Protein AF-A0A937KKG3-F1 (afdb_monomer_lite)

Foldseek 3Di:
DLVVLLVQLVCLQPPVVQLVLLVVLVPVVSNVVSNVSSVLSNVLSCCCVVVPVNVVSVVSVVVSLVVCCVRRLPLVPDPDPVSSVVSPVVSVVSVD

Sequence (96 aa):
MMAIFVRSGINHLTKEAVVGYAQFKKIPNAQFAVRISGVLYLAGSIGIIFGVWGDLAALLTALLLLIVTITMHNFWTLEDAAAKATDQLMFMKILR

Structure (mmCIF, N/CA/C/O backbone):
data_AF-A0A937KKG3-F1
#
_entry.id   AF-A0A937KKG3-F1
#
loop_
_atom_site.group_PDB
_atom_site.id
_atom_site.type_symbol
_atom_site.label_atom_id
_atom_site.label_alt_id
_atom_site.label_comp_id
_atom_site.label_asym_id
_atom_site.label_entity_id
_atom_site.label_seq_id
_atom_site.pdbx_PDB_ins_code
_atom_site.Cartn_x
_atom_site.Cartn_y
_atom_site.Cartn_z
_atom_site.occupancy
_atom_site.B_iso_or_equiv
_atom_site.auth_seq_id
_atom_site.auth_comp_id
_atom_site.auth_asym_id
_atom_site.auth_atom_id
_atom_site.pdbx_PDB_model_num
ATOM 1 N N . MET A 1 1 ? 10.297 7.402 -4.841 1.00 70.56 1 MET A N 1
ATOM 2 C CA . MET A 1 1 ? 8.905 6.989 -5.108 1.00 70.56 1 MET A CA 1
ATOM 3 C C . MET A 1 1 ? 8.771 5.478 -5.354 1.00 70.56 1 MET A C 1
ATOM 5 O O . MET A 1 1 ? 8.252 4.791 -4.488 1.00 70.56 1 MET A O 1
ATOM 9 N N . MET A 1 2 ? 9.308 4.906 -6.444 1.00 83.50 2 MET A N 1
ATOM 10 C CA . MET A 1 2 ? 9.018 3.501 -6.826 1.00 83.50 2 MET A CA 1
ATOM 11 C C . MET A 1 2 ? 9.502 2.411 -5.849 1.00 83.50 2 MET A C 1
ATOM 13 O O . MET A 1 2 ? 8.850 1.381 -5.703 1.00 83.50 2 MET A O 1
ATOM 17 N N . ALA A 1 3 ? 10.594 2.640 -5.113 1.00 86.06 3 ALA A N 1
ATOM 18 C CA . ALA A 1 3 ? 11.099 1.677 -4.126 1.00 86.06 3 ALA A CA 1
ATOM 19 C C . ALA A 1 3 ? 10.076 1.340 -3.018 1.00 86.06 3 ALA A C 1
ATOM 21 O O . ALA A 1 3 ? 10.055 0.218 -2.507 1.00 86.06 3 ALA A O 1
ATOM 22 N N . ILE A 1 4 ? 9.199 2.290 -2.669 1.00 87.44 4 ILE A N 1
ATOM 23 C CA . ILE A 1 4 ? 8.148 2.095 -1.661 1.00 87.44 4 ILE A CA 1
ATOM 24 C C . ILE A 1 4 ? 7.085 1.125 -2.182 1.00 87.44 4 ILE A C 1
ATOM 26 O O . ILE A 1 4 ? 6.630 0.267 -1.425 1.00 87.44 4 ILE A O 1
ATOM 30 N N . PHE A 1 5 ? 6.731 1.201 -3.466 1.00 89.62 5 PHE A N 1
ATOM 31 C CA . PHE A 1 5 ? 5.754 0.303 -4.084 1.00 89.62 5 PHE A CA 1
ATOM 32 C C . PHE A 1 5 ? 6.310 -1.105 -4.271 1.00 89.62 5 PHE A C 1
ATOM 34 O O . PHE A 1 5 ? 5.618 -2.065 -3.946 1.00 89.62 5 PHE A O 1
ATOM 41 N N . VAL A 1 6 ? 7.590 -1.247 -4.634 1.00 94.25 6 VAL A N 1
ATOM 42 C CA . VAL A 1 6 ? 8.260 -2.559 -4.652 1.00 94.25 6 VAL A CA 1
ATOM 43 C C . VAL A 1 6 ? 8.242 -3.195 -3.259 1.00 94.25 6 VAL A C 1
ATOM 45 O O . VAL A 1 6 ? 7.807 -4.335 -3.084 1.00 94.25 6 VAL A O 1
ATOM 48 N N . ARG A 1 7 ? 8.655 -2.444 -2.229 1.00 93.62 7 ARG A N 1
ATOM 49 C CA . ARG A 1 7 ? 8.650 -2.934 -0.843 1.00 93.62 7 ARG A CA 1
ATOM 50 C C . ARG A 1 7 ? 7.239 -3.256 -0.354 1.00 93.62 7 ARG A C 1
ATOM 52 O O . ARG A 1 7 ? 7.054 -4.243 0.358 1.00 93.62 7 ARG A O 1
ATOM 59 N N . SER A 1 8 ? 6.258 -2.439 -0.724 1.00 91.75 8 SER A N 1
ATOM 60 C CA . SER A 1 8 ? 4.852 -2.666 -0.392 1.00 91.75 8 SER A CA 1
ATOM 61 C C . SER A 1 8 ? 4.332 -3.928 -1.064 1.00 91.75 8 SER A C 1
ATOM 63 O O . SER A 1 8 ? 3.737 -4.745 -0.370 1.00 91.75 8 SER A O 1
ATOM 65 N N . GLY A 1 9 ? 4.635 -4.145 -2.345 1.00 95.06 9 GLY A N 1
ATOM 66 C CA . GLY A 1 9 ? 4.290 -5.362 -3.074 1.00 95.06 9 GLY A CA 1
ATOM 67 C C . GLY A 1 9 ? 4.826 -6.619 -2.391 1.00 95.06 9 GLY A C 1
ATOM 68 O O . GLY A 1 9 ? 4.062 -7.530 -2.084 1.00 95.06 9 GLY A O 1
ATOM 69 N N . ILE A 1 10 ? 6.109 -6.622 -2.013 1.00 97.19 10 ILE A N 1
ATOM 70 C CA . ILE A 1 10 ? 6.711 -7.731 -1.251 1.00 97.19 10 ILE A CA 1
ATOM 71 C C . ILE A 1 10 ? 5.979 -7.949 0.078 1.00 97.19 10 ILE A C 1
ATOM 73 O O . ILE A 1 10 ? 5.623 -9.078 0.410 1.00 97.19 10 ILE A O 1
ATOM 77 N N . ASN A 1 11 ? 5.728 -6.885 0.847 1.00 95.94 11 ASN A N 1
ATOM 78 C CA . ASN A 1 11 ? 5.037 -7.001 2.132 1.00 95.94 11 ASN A CA 1
ATOM 79 C C . ASN A 1 11 ? 3.616 -7.570 1.973 1.00 95.94 11 ASN A C 1
ATOM 81 O O . ASN A 1 11 ? 3.224 -8.419 2.765 1.00 95.94 11 ASN A O 1
ATOM 85 N N . HIS A 1 12 ? 2.868 -7.158 0.948 1.00 95.88 12 HIS A N 1
ATOM 86 C CA . HIS A 1 12 ? 1.525 -7.678 0.665 1.00 95.88 12 HIS A CA 1
ATOM 87 C C . HIS A 1 12 ? 1.543 -9.183 0.346 1.00 95.88 12 HIS A C 1
ATOM 89 O O . HIS A 1 12 ? 0.613 -9.910 0.693 1.00 95.88 12 HIS A O 1
ATOM 95 N N . LEU A 1 13 ? 2.626 -9.687 -0.248 1.00 97.69 13 LEU A N 1
ATOM 96 C CA . LEU A 1 13 ? 2.782 -11.108 -0.573 1.00 97.69 13 LEU A CA 1
ATOM 97 C C . LEU A 1 13 ? 3.350 -11.962 0.566 1.00 97.69 13 LEU A C 1
ATOM 99 O O . LEU A 1 13 ? 3.204 -13.179 0.530 1.00 97.69 13 LEU A O 1
ATOM 103 N N . THR A 1 14 ? 3.973 -11.354 1.578 1.00 97.50 14 THR A N 1
ATOM 104 C CA . THR A 1 14 ? 4.762 -12.100 2.580 1.00 97.50 14 THR A CA 1
ATOM 105 C C . THR A 1 14 ? 4.350 -11.859 4.026 1.00 97.50 14 THR A C 1
ATOM 107 O O . THR A 1 14 ? 4.660 -12.678 4.886 1.00 97.50 14 THR A O 1
ATOM 110 N N . LYS A 1 15 ? 3.661 -10.755 4.333 1.00 97.44 15 LYS A N 1
ATOM 111 C CA . LYS A 1 15 ? 3.343 -10.372 5.712 1.00 97.44 15 LYS A CA 1
ATOM 112 C C . LYS A 1 15 ? 1.865 -10.553 6.019 1.00 97.44 15 LYS A C 1
ATOM 114 O O . LYS A 1 15 ? 1.034 -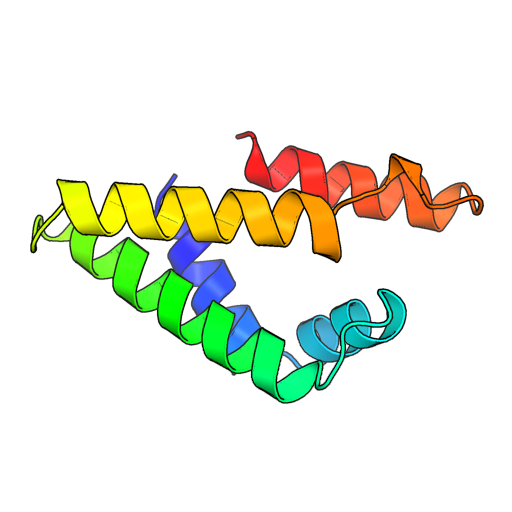9.768 5.571 1.00 97.44 15 LYS A O 1
ATOM 119 N N . GLU A 1 16 ? 1.563 -11.505 6.896 1.00 96.19 16 GLU A N 1
ATOM 120 C CA . GLU A 1 16 ? 0.201 -11.725 7.407 1.00 96.19 16 GLU A CA 1
ATOM 121 C C . GLU A 1 16 ? -0.361 -10.502 8.142 1.00 96.19 16 GLU A C 1
ATOM 123 O O . GLU A 1 16 ? -1.560 -10.252 8.096 1.00 96.19 16 GLU A O 1
ATOM 128 N N . ALA A 1 17 ? 0.497 -9.660 8.727 1.00 95.56 17 ALA A N 1
ATOM 129 C CA . ALA A 1 17 ? 0.071 -8.402 9.342 1.00 95.56 17 ALA A CA 1
ATOM 130 C C . ALA A 1 17 ? -0.663 -7.463 8.359 1.00 95.56 17 ALA A C 1
ATOM 132 O O . ALA A 1 17 ? -1.547 -6.716 8.772 1.00 95.56 17 ALA A O 1
ATOM 133 N N . VAL A 1 18 ? -0.336 -7.509 7.059 1.00 95.25 18 VAL A N 1
ATOM 134 C CA . VAL A 1 18 ? -1.029 -6.704 6.035 1.00 95.25 18 VAL A CA 1
ATOM 135 C C . VAL A 1 18 ? -2.438 -7.250 5.788 1.00 95.25 18 VAL A C 1
ATOM 137 O O . VAL A 1 18 ? -3.385 -6.477 5.662 1.00 95.25 18 VAL A O 1
ATOM 140 N N . VAL A 1 19 ? -2.593 -8.577 5.796 1.00 97.38 19 VAL A N 1
ATOM 141 C CA . VAL A 1 19 ? -3.902 -9.243 5.713 1.00 97.38 19 VAL A CA 1
ATOM 142 C C . VAL A 1 19 ? -4.738 -8.940 6.957 1.00 97.38 19 VAL A C 1
ATOM 144 O O . VAL A 1 19 ? -5.898 -8.561 6.824 1.00 97.38 19 VAL A O 1
ATOM 147 N N . GLY A 1 20 ? -4.143 -9.025 8.150 1.00 96.25 20 GLY A N 1
ATOM 148 C CA . GLY A 1 20 ? -4.816 -8.711 9.413 1.00 96.25 20 GLY A CA 1
ATOM 149 C C . GLY A 1 20 ? -5.338 -7.274 9.466 1.00 96.25 20 GLY A C 1
ATOM 150 O O . GLY A 1 20 ? -6.462 -7.031 9.901 1.00 96.25 20 GLY A O 1
ATOM 151 N N . TYR A 1 21 ? -4.574 -6.315 8.939 1.00 94.31 21 TYR A N 1
ATOM 152 C CA . TYR A 1 21 ? -5.046 -4.936 8.833 1.00 94.31 21 TYR A CA 1
ATOM 153 C C . TYR A 1 21 ? -6.202 -4.789 7.831 1.00 94.31 21 TYR A C 1
ATOM 155 O O . TYR A 1 21 ? -7.202 -4.151 8.143 1.00 94.31 21 TYR A O 1
ATOM 163 N N . ALA A 1 22 ? -6.139 -5.443 6.667 1.00 95.44 22 ALA A N 1
ATOM 164 C CA . ALA A 1 22 ? -7.255 -5.455 5.717 1.00 95.44 22 ALA A CA 1
ATOM 165 C C . ALA A 1 22 ? -8.536 -6.085 6.308 1.00 95.44 22 ALA A C 1
ATOM 167 O O . ALA A 1 22 ? -9.642 -5.610 6.044 1.00 95.44 22 ALA A O 1
ATOM 168 N N . GLN A 1 23 ? -8.399 -7.115 7.149 1.00 96.62 23 GLN A N 1
ATOM 169 C CA . GLN A 1 23 ? -9.516 -7.706 7.896 1.00 96.62 23 GLN A CA 1
ATOM 170 C C . GLN A 1 23 ? -10.096 -6.728 8.922 1.00 96.62 23 GLN A C 1
ATOM 172 O O . GLN A 1 23 ? -11.314 -6.582 8.999 1.00 96.62 23 GLN A O 1
ATOM 177 N N . PHE A 1 24 ? -9.244 -6.008 9.660 1.00 93.75 24 PHE A N 1
ATOM 178 C CA . PHE A 1 24 ? -9.675 -4.935 10.564 1.00 93.75 24 PHE A CA 1
ATOM 179 C C . PHE A 1 24 ? -10.473 -3.851 9.820 1.00 93.75 24 PHE A C 1
ATOM 181 O O . PHE A 1 24 ? -11.508 -3.397 10.305 1.00 93.75 24 PHE A O 1
ATOM 188 N N . LYS A 1 25 ? -10.056 -3.508 8.595 1.00 93.44 25 LYS A N 1
ATOM 189 C CA . LYS A 1 25 ? -10.770 -2.589 7.691 1.00 93.44 25 LYS A CA 1
ATOM 190 C C . LYS A 1 25 ? -12.006 -3.213 7.021 1.00 93.44 25 LYS A C 1
ATOM 192 O O . LYS A 1 25 ? -12.639 -2.564 6.195 1.00 93.44 25 LYS A O 1
ATOM 197 N N . LYS A 1 26 ? -12.382 -4.443 7.398 1.00 94.31 26 LYS A N 1
ATOM 198 C CA . LYS A 1 26 ? -13.571 -5.181 6.932 1.00 94.31 26 LYS A CA 1
ATOM 199 C C . LYS A 1 26 ? -13.608 -5.404 5.420 1.00 94.31 26 LYS A C 1
ATOM 201 O O . LYS A 1 26 ? -14.675 -5.419 4.809 1.00 94.31 26 LYS A O 1
ATOM 206 N N . ILE A 1 27 ? -12.443 -5.595 4.810 1.00 94.94 27 ILE A N 1
ATOM 207 C CA . ILE A 1 27 ? -12.335 -5.792 3.367 1.00 94.94 27 ILE A CA 1
ATOM 208 C C . ILE A 1 27 ? -12.784 -7.214 3.014 1.00 94.94 27 ILE A C 1
ATOM 210 O O . ILE A 1 27 ? -12.231 -8.177 3.559 1.00 94.94 27 ILE A O 1
ATOM 214 N N . PRO A 1 28 ? -13.765 -7.379 2.105 1.00 94.69 28 PRO A N 1
ATOM 215 C CA . PRO A 1 28 ? -14.200 -8.698 1.665 1.00 94.69 28 PRO A CA 1
ATOM 216 C C . PRO A 1 28 ? -13.029 -9.491 1.083 1.00 94.69 28 PRO A C 1
ATOM 218 O O . PRO A 1 28 ? -12.239 -8.957 0.305 1.00 94.69 28 PRO A O 1
ATOM 221 N N . ASN A 1 29 ? -12.916 -10.770 1.451 1.00 96.12 29 ASN A N 1
ATOM 222 C CA . ASN A 1 29 ? -11.834 -11.651 0.999 1.00 96.12 29 ASN A CA 1
ATOM 223 C C . ASN A 1 29 ? -10.434 -11.024 1.169 1.00 96.12 29 ASN A C 1
ATOM 225 O O . ASN A 1 29 ? -9.601 -11.089 0.264 1.00 96.12 29 ASN A O 1
ATOM 229 N N . ALA A 1 30 ? -10.176 -10.420 2.337 1.00 96.69 30 ALA A N 1
ATOM 230 C CA . ALA A 1 30 ? -8.969 -9.646 2.643 1.00 96.69 30 ALA A CA 1
ATOM 231 C C . ALA A 1 30 ? -7.653 -10.305 2.197 1.00 96.69 30 ALA A C 1
ATOM 233 O O . ALA A 1 30 ? -6.798 -9.628 1.634 1.00 96.69 30 ALA A O 1
ATOM 234 N N . GLN A 1 31 ? -7.487 -11.618 2.395 1.00 96.38 31 GLN A N 1
ATOM 235 C CA . GLN A 1 31 ? -6.268 -12.310 1.975 1.00 96.38 31 GLN A CA 1
ATOM 236 C C . GLN A 1 31 ? -6.077 -12.243 0.456 1.00 96.38 31 GLN A C 1
ATOM 238 O O . GLN A 1 31 ? -5.012 -11.846 -0.007 1.00 96.38 31 GLN A O 1
ATOM 243 N N . PHE A 1 32 ? -7.116 -12.555 -0.320 1.00 97.38 32 PHE A N 1
ATOM 244 C CA . PHE A 1 32 ? -7.064 -12.461 -1.777 1.00 97.38 32 PHE A CA 1
ATOM 245 C C . PHE A 1 32 ? -6.830 -11.017 -2.239 1.00 97.38 32 PHE A C 1
ATOM 247 O O . PHE A 1 32 ? -5.924 -10.772 -3.034 1.00 97.38 32 PHE A O 1
ATOM 254 N N . ALA A 1 33 ? -7.580 -10.060 -1.679 1.00 96.38 33 ALA A N 1
ATOM 255 C CA . ALA A 1 33 ? -7.461 -8.637 -2.000 1.00 96.38 33 ALA A CA 1
ATOM 256 C C . ALA A 1 33 ? -6.047 -8.083 -1.732 1.00 96.38 33 ALA A C 1
ATOM 258 O O . ALA A 1 33 ? -5.516 -7.306 -2.524 1.00 96.38 33 ALA A O 1
ATOM 259 N N . VAL A 1 34 ? -5.408 -8.514 -0.642 1.00 96.81 34 VAL A N 1
ATOM 260 C CA . VAL A 1 34 ? -4.034 -8.125 -0.302 1.00 96.81 34 VAL A CA 1
ATOM 261 C C . VAL A 1 34 ? -3.015 -8.794 -1.223 1.00 96.81 34 VAL A C 1
ATOM 263 O O . VAL A 1 34 ? -2.090 -8.130 -1.683 1.00 96.81 34 VAL A O 1
ATOM 266 N N . ARG A 1 35 ? -3.164 -10.086 -1.546 1.00 97.31 35 ARG A N 1
ATOM 267 C CA . ARG A 1 35 ? -2.221 -10.751 -2.461 1.00 97.31 35 ARG A CA 1
ATOM 268 C C . ARG A 1 35 ? -2.277 -10.144 -3.863 1.00 97.31 35 ARG A C 1
ATOM 270 O O . ARG A 1 35 ? -1.224 -9.873 -4.437 1.00 97.31 35 ARG A O 1
ATOM 277 N N . ILE A 1 36 ? -3.475 -9.883 -4.393 1.00 97.38 36 ILE A N 1
ATOM 278 C CA . ILE A 1 36 ? -3.618 -9.318 -5.740 1.00 97.38 36 ILE A CA 1
ATOM 279 C C . ILE A 1 36 ? -3.076 -7.889 -5.820 1.00 97.38 36 ILE A C 1
ATOM 281 O O . ILE A 1 36 ? -2.344 -7.577 -6.756 1.00 97.38 36 ILE A O 1
ATOM 285 N N . SER A 1 37 ? -3.326 -7.041 -4.815 1.00 95.81 37 SER A N 1
ATOM 286 C CA . SER A 1 37 ? -2.729 -5.701 -4.781 1.00 95.81 37 SER A CA 1
ATOM 287 C C . SER A 1 37 ? -1.205 -5.765 -4.665 1.00 95.81 37 SER A C 1
ATOM 289 O O . SER A 1 37 ? -0.517 -4.981 -5.312 1.00 95.81 37 SER A O 1
ATOM 291 N N . GLY A 1 38 ? -0.659 -6.750 -3.942 1.00 96.38 38 GLY A N 1
ATOM 292 C CA . GLY A 1 38 ? 0.778 -7.020 -3.896 1.00 96.38 38 GLY A CA 1
ATOM 293 C C . GLY A 1 38 ? 1.395 -7.296 -5.269 1.00 96.38 38 GLY A C 1
ATOM 294 O O . GLY A 1 38 ? 2.414 -6.695 -5.613 1.00 96.38 38 GLY A O 1
ATOM 295 N N . VAL A 1 39 ? 0.754 -8.150 -6.074 1.00 97.81 39 VAL A N 1
ATOM 296 C CA . VAL A 1 39 ? 1.174 -8.421 -7.461 1.00 97.81 39 VAL A CA 1
ATOM 297 C C . VAL A 1 39 ? 1.084 -7.159 -8.317 1.00 97.81 39 VAL A C 1
ATOM 299 O O . VAL A 1 39 ? 2.033 -6.842 -9.031 1.00 97.81 39 VAL A O 1
ATOM 302 N N . LEU A 1 40 ? -0.016 -6.409 -8.216 1.00 96.56 40 LEU A N 1
ATOM 303 C CA . LEU A 1 40 ? -0.214 -5.182 -8.990 1.00 96.56 40 LEU A CA 1
ATOM 304 C C . LEU A 1 4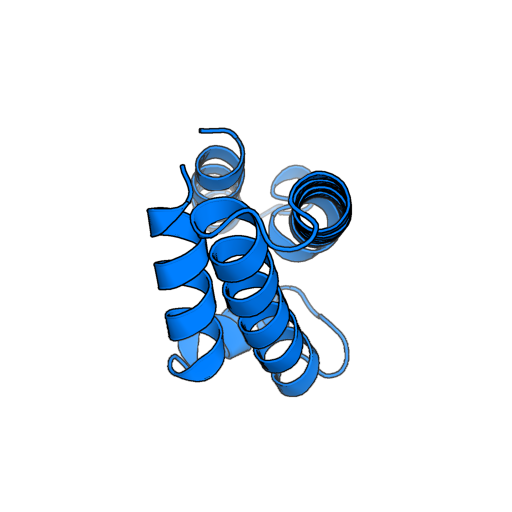0 ? 0.815 -4.100 -8.640 1.00 96.56 40 LEU A C 1
ATOM 306 O O . LEU A 1 40 ? 1.328 -3.444 -9.543 1.00 96.56 40 LEU A O 1
ATOM 310 N N . TYR A 1 41 ? 1.187 -3.953 -7.364 1.00 95.44 41 TYR A N 1
ATOM 311 C CA . TYR A 1 41 ? 2.255 -3.037 -6.961 1.00 95.44 41 TYR A CA 1
ATOM 312 C C . TYR A 1 41 ? 3.602 -3.411 -7.581 1.00 95.44 41 TYR A C 1
ATOM 314 O O . TYR A 1 41 ? 4.324 -2.524 -8.037 1.00 95.44 41 TYR A O 1
ATOM 322 N N . LEU A 1 42 ? 3.949 -4.701 -7.624 1.00 96.12 42 LEU A N 1
ATOM 323 C CA . LEU A 1 42 ? 5.191 -5.156 -8.253 1.00 96.12 42 LEU A CA 1
ATOM 324 C C . LEU A 1 42 ? 5.156 -4.955 -9.768 1.00 96.12 42 LEU A C 1
ATOM 326 O O . LEU A 1 42 ? 6.092 -4.382 -10.318 1.00 96.12 42 LEU A O 1
ATOM 330 N N . ALA A 1 43 ? 4.070 -5.366 -10.423 1.00 95.81 43 ALA A N 1
ATOM 331 C CA . ALA A 1 43 ? 3.901 -5.226 -11.865 1.00 95.81 43 ALA A CA 1
ATOM 332 C C . ALA A 1 43 ? 3.948 -3.754 -12.303 1.00 95.81 43 ALA A C 1
ATOM 334 O O . ALA A 1 43 ? 4.712 -3.409 -13.202 1.00 95.81 43 ALA A O 1
ATOM 335 N N . GLY A 1 44 ? 3.203 -2.878 -11.621 1.00 95.00 44 GLY A N 1
ATOM 336 C CA . GLY A 1 44 ? 3.211 -1.438 -11.878 1.00 95.00 44 GLY A CA 1
ATOM 337 C C . GLY A 1 44 ? 4.589 -0.815 -11.652 1.00 95.00 44 GLY A C 1
ATOM 338 O O . GLY A 1 44 ? 5.084 -0.087 -12.509 1.00 95.00 44 GLY A O 1
ATOM 339 N N . SER A 1 45 ? 5.263 -1.170 -10.551 1.00 93.62 45 SER A N 1
ATOM 340 C CA . SER A 1 45 ? 6.616 -0.670 -10.267 1.00 93.62 45 SER A CA 1
ATOM 341 C C . SER A 1 45 ? 7.626 -1.098 -11.331 1.00 93.62 45 SER A C 1
ATOM 343 O O . SER A 1 45 ? 8.431 -0.281 -11.763 1.00 93.62 45 SER A O 1
ATOM 345 N N . ILE A 1 46 ? 7.587 -2.361 -11.767 1.00 94.62 46 ILE A N 1
ATOM 346 C CA . ILE A 1 46 ? 8.467 -2.890 -12.818 1.00 94.62 46 ILE A CA 1
ATOM 347 C C . ILE A 1 46 ? 8.177 -2.187 -14.149 1.00 94.62 46 ILE A C 1
ATOM 349 O O . ILE A 1 46 ? 9.109 -1.702 -14.787 1.00 94.62 46 ILE A O 1
ATOM 353 N N . GLY A 1 47 ? 6.903 -2.065 -14.538 1.00 95.31 47 GLY A N 1
ATOM 354 C CA . GLY A 1 47 ? 6.506 -1.378 -15.770 1.00 95.31 47 GLY A CA 1
ATOM 355 C C . GLY A 1 47 ? 7.007 0.067 -15.825 1.00 95.31 47 GLY A C 1
ATOM 356 O O . GLY A 1 47 ? 7.586 0.483 -16.825 1.00 95.31 47 GLY A O 1
ATOM 357 N N . ILE A 1 48 ? 6.889 0.806 -14.717 1.00 94.31 48 ILE A N 1
ATOM 358 C CA . ILE A 1 48 ? 7.373 2.191 -14.620 1.00 94.31 48 ILE A CA 1
ATOM 359 C C . ILE A 1 48 ? 8.909 2.257 -14.616 1.00 94.31 48 ILE A C 1
ATOM 361 O O . ILE A 1 48 ? 9.476 3.070 -15.340 1.00 94.31 48 ILE A O 1
ATOM 365 N N . ILE A 1 49 ? 9.597 1.420 -13.826 1.00 94.56 49 ILE A N 1
ATOM 366 C CA . ILE A 1 49 ? 11.070 1.446 -13.705 1.00 94.56 49 ILE A CA 1
ATOM 367 C C . ILE A 1 49 ? 11.748 1.123 -15.040 1.00 94.56 49 ILE A C 1
ATOM 369 O O . ILE A 1 49 ? 12.725 1.774 -15.399 1.00 94.56 49 ILE A O 1
ATOM 373 N N . PHE A 1 50 ? 11.242 0.121 -15.762 1.00 94.69 50 PHE A N 1
ATOM 374 C CA . PHE A 1 50 ? 11.841 -0.347 -17.014 1.00 94.69 50 PHE A CA 1
ATOM 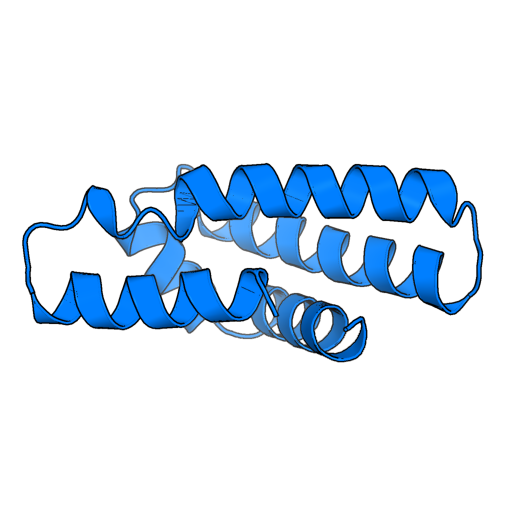375 C C . PHE A 1 50 ? 11.207 0.275 -18.268 1.00 94.69 50 PHE A C 1
ATOM 377 O O . PHE A 1 50 ? 11.610 -0.057 -19.378 1.00 94.69 50 PH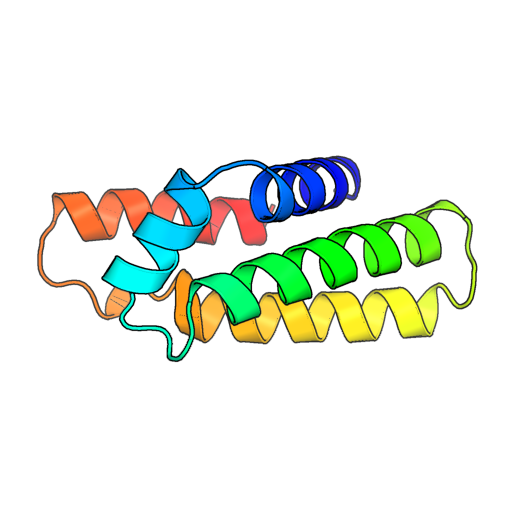E A O 1
ATOM 384 N N . GLY A 1 51 ? 10.224 1.170 -18.113 1.00 91.44 51 GLY A N 1
ATOM 385 C CA . GLY A 1 51 ? 9.560 1.858 -19.226 1.00 91.44 51 GLY A CA 1
ATOM 386 C C . GLY A 1 51 ? 8.655 0.968 -20.088 1.00 91.44 51 GLY A C 1
ATOM 387 O O . GLY A 1 51 ? 8.260 1.373 -21.180 1.00 91.44 51 GLY A O 1
ATOM 388 N N . VAL A 1 52 ? 8.305 -0.232 -19.620 1.00 93.31 52 VAL A N 1
ATOM 389 C CA . VAL A 1 52 ? 7.404 -1.150 -20.330 1.00 93.31 52 VAL A CA 1
ATOM 390 C C . VAL A 1 52 ? 5.973 -0.649 -20.164 1.00 93.31 52 VAL A C 1
ATOM 392 O O . VAL A 1 52 ? 5.394 -0.793 -19.087 1.00 93.31 52 VAL A O 1
ATOM 395 N N . TRP A 1 53 ? 5.420 -0.037 -21.218 1.00 93.50 53 TRP A N 1
ATOM 396 C CA . TRP A 1 53 ? 4.115 0.643 -21.180 1.00 93.50 53 TRP A CA 1
ATOM 397 C C . TRP A 1 53 ? 4.002 1.594 -19.979 1.00 93.50 53 TRP A C 1
ATOM 399 O O . TRP A 1 53 ? 3.061 1.517 -19.190 1.00 93.50 53 TRP A O 1
ATOM 409 N N . GLY A 1 54 ? 5.022 2.437 -19.788 1.00 91.81 54 GLY A N 1
ATOM 410 C CA . GLY A 1 54 ? 5.176 3.243 -18.574 1.00 91.81 54 GLY A CA 1
ATOM 411 C C . GLY A 1 54 ? 3.984 4.159 -18.272 1.00 91.81 54 GLY A C 1
ATOM 412 O O . GLY A 1 54 ? 3.642 4.348 -17.107 1.00 91.81 54 GLY A O 1
ATOM 413 N N . ASP A 1 55 ? 3.315 4.672 -19.303 1.00 93.50 55 ASP A N 1
ATOM 414 C CA . ASP A 1 55 ? 2.077 5.448 -19.210 1.00 93.50 55 ASP A CA 1
ATOM 415 C C . ASP A 1 55 ? 0.909 4.616 -18.657 1.00 93.50 55 ASP A C 1
ATOM 417 O O . ASP A 1 55 ? 0.282 4.999 -17.666 1.00 93.50 55 ASP A O 1
ATOM 421 N N . LEU A 1 56 ? 0.660 3.435 -19.227 1.00 94.06 56 LEU A N 1
ATOM 422 C CA . LEU A 1 56 ? -0.369 2.512 -18.751 1.00 94.06 56 LEU A CA 1
ATOM 423 C C . LEU A 1 56 ? -0.061 2.002 -17.336 1.00 94.06 56 LEU A C 1
ATOM 425 O O . LEU A 1 56 ? -0.949 1.959 -16.483 1.00 94.06 56 LEU A O 1
ATOM 429 N N . ALA A 1 57 ? 1.196 1.649 -17.063 1.00 94.25 57 ALA A N 1
ATOM 430 C CA . ALA A 1 57 ? 1.642 1.200 -15.749 1.00 94.25 57 ALA A CA 1
ATOM 431 C C . ALA A 1 57 ? 1.443 2.293 -14.687 1.00 94.25 57 ALA A C 1
ATOM 433 O O . ALA A 1 57 ? 0.969 2.002 -13.584 1.00 94.25 57 ALA A O 1
ATOM 434 N N . ALA A 1 58 ? 1.734 3.554 -15.024 1.00 93.31 58 ALA A N 1
ATOM 435 C CA . ALA A 1 58 ? 1.481 4.695 -14.153 1.00 93.31 58 ALA A CA 1
ATOM 436 C C . ALA A 1 58 ? -0.017 4.898 -13.891 1.00 93.31 58 ALA A C 1
ATOM 438 O O . ALA A 1 58 ? -0.407 5.044 -12.733 1.00 93.31 58 ALA A O 1
ATOM 439 N N . LEU A 1 59 ? -0.862 4.843 -14.927 1.00 95.31 59 LEU A N 1
ATOM 440 C CA . LEU A 1 59 ? -2.315 4.996 -14.788 1.00 95.31 59 LEU A CA 1
ATOM 441 C C . LEU A 1 59 ? -2.937 3.901 -13.915 1.00 95.31 59 LEU A C 1
ATOM 443 O O . LEU A 1 59 ? -3.699 4.201 -12.995 1.00 95.31 59 LEU A O 1
ATOM 447 N N . LEU A 1 60 ? -2.585 2.637 -14.154 1.00 94.06 60 LEU A N 1
ATOM 448 C CA . LEU A 1 60 ? -3.092 1.514 -13.362 1.00 94.06 60 LEU A CA 1
ATOM 449 C C . LEU A 1 60 ? -2.601 1.571 -11.913 1.00 94.06 60 LEU A C 1
ATOM 451 O O . LEU A 1 60 ? -3.371 1.306 -10.989 1.00 94.06 60 LEU A O 1
ATOM 455 N N . THR A 1 61 ? -1.344 1.968 -11.698 1.00 93.25 61 THR A N 1
ATOM 456 C CA . THR A 1 61 ? -0.804 2.163 -10.346 1.00 93.25 61 THR A CA 1
ATOM 457 C C . THR A 1 61 ? -1.524 3.307 -9.633 1.00 93.25 61 THR A C 1
ATOM 459 O O . THR A 1 61 ? -1.911 3.152 -8.479 1.00 93.25 61 THR A O 1
ATOM 462 N N . ALA A 1 62 ? -1.774 4.429 -10.311 1.00 93.31 62 ALA A N 1
ATOM 463 C CA . ALA A 1 62 ? -2.521 5.551 -9.748 1.00 93.31 62 ALA A CA 1
ATOM 464 C C . ALA A 1 62 ? -3.955 5.151 -9.364 1.00 93.31 62 ALA A C 1
ATOM 466 O O . ALA A 1 62 ? -4.417 5.489 -8.273 1.00 93.31 62 ALA A O 1
ATOM 467 N N . LEU A 1 63 ? -4.638 4.373 -10.210 1.00 95.06 63 LEU A N 1
ATOM 468 C CA . LEU A 1 63 ? -5.972 3.852 -9.912 1.00 95.06 63 LEU A CA 1
ATOM 469 C C . LEU A 1 63 ? -5.963 2.916 -8.694 1.00 95.06 63 LEU A C 1
ATOM 471 O O . LEU A 1 63 ? -6.810 3.047 -7.811 1.00 95.06 63 LEU A O 1
ATOM 475 N N . LEU A 1 64 ? -4.989 2.004 -8.612 1.00 93.50 64 LEU A N 1
ATOM 476 C CA . LEU A 1 64 ? -4.820 1.128 -7.451 1.00 93.50 64 LEU A CA 1
ATOM 477 C C . LEU A 1 64 ? -4.622 1.940 -6.167 1.00 93.50 64 LEU A C 1
ATOM 479 O O . LEU A 1 64 ? -5.260 1.656 -5.153 1.00 93.50 64 LEU A O 1
ATOM 483 N N . LEU A 1 65 ? -3.772 2.967 -6.214 1.00 91.69 65 LEU A N 1
ATOM 484 C CA . LEU A 1 65 ? -3.532 3.843 -5.071 1.00 91.69 65 LEU A CA 1
ATOM 485 C C . LEU A 1 65 ? -4.796 4.584 -4.653 1.00 91.69 65 LEU A C 1
ATOM 487 O O . LEU A 1 65 ? -5.061 4.678 -3.457 1.00 91.69 65 LEU A O 1
ATOM 491 N N . LEU A 1 66 ? -5.603 5.056 -5.604 1.00 92.88 66 LEU A N 1
ATOM 492 C CA . LEU A 1 66 ? -6.873 5.708 -5.303 1.00 92.88 66 LEU A CA 1
ATOM 493 C C . LEU A 1 66 ? -7.827 4.758 -4.562 1.00 92.88 66 LEU A C 1
ATOM 495 O O . LEU A 1 66 ? -8.356 5.110 -3.507 1.00 92.88 66 LEU A O 1
ATOM 499 N N . ILE A 1 67 ? -7.984 3.529 -5.065 1.00 92.75 67 ILE A N 1
ATOM 500 C CA . ILE A 1 67 ? -8.827 2.499 -4.441 1.00 92.75 67 ILE A CA 1
ATOM 501 C C . ILE A 1 67 ? -8.340 2.200 -3.020 1.00 92.75 67 ILE A C 1
ATOM 503 O O . ILE A 1 67 ? -9.128 2.222 -2.074 1.00 92.75 67 ILE A O 1
ATOM 507 N N . VAL A 1 68 ? -7.042 1.952 -2.843 1.00 90.62 68 VAL A N 1
ATOM 508 C CA . VAL A 1 68 ? -6.454 1.619 -1.537 1.00 90.62 68 VAL A CA 1
ATOM 509 C C . VAL A 1 68 ? -6.558 2.795 -0.566 1.00 90.62 68 VAL A C 1
ATOM 511 O O . VAL A 1 68 ? -6.872 2.600 0.603 1.00 90.62 68 VAL A O 1
ATOM 514 N N . THR A 1 69 ? -6.387 4.026 -1.038 1.00 89.62 69 THR A N 1
ATOM 515 C CA . THR A 1 69 ? -6.524 5.230 -0.208 1.00 89.62 69 THR A CA 1
ATOM 516 C C . THR A 1 69 ? -7.931 5.354 0.375 1.00 89.62 69 THR A C 1
ATOM 518 O O . THR A 1 69 ? -8.086 5.603 1.568 1.00 89.62 69 THR A O 1
ATOM 521 N N . ILE A 1 70 ? -8.958 5.124 -0.446 1.00 90.69 70 ILE A N 1
ATOM 522 C CA . ILE A 1 70 ? -10.364 5.261 -0.039 1.00 90.69 70 ILE A CA 1
ATOM 523 C C . ILE A 1 70 ? -10.837 4.067 0.804 1.00 90.69 70 ILE A C 1
ATOM 525 O O . ILE A 1 70 ? -11.691 4.230 1.673 1.00 90.69 70 ILE A O 1
ATOM 529 N N . THR A 1 71 ? -10.300 2.868 0.567 1.00 90.88 71 THR A N 1
ATOM 530 C CA . THR A 1 71 ? -10.779 1.634 1.220 1.00 90.88 71 THR A CA 1
ATOM 531 C C . THR A 1 71 ? -9.958 1.221 2.441 1.00 90.88 71 THR A C 1
ATOM 533 O O . THR A 1 71 ? -10.522 0.739 3.420 1.00 90.88 71 THR A O 1
ATOM 536 N N . MET A 1 72 ? -8.639 1.418 2.418 1.00 91.56 72 MET A N 1
ATOM 537 C CA . MET A 1 72 ? -7.720 0.958 3.469 1.00 91.56 72 MET A CA 1
ATOM 538 C C . MET A 1 72 ? -7.210 2.078 4.367 1.00 91.56 72 MET A C 1
ATOM 540 O O . MET A 1 72 ? -6.952 1.829 5.541 1.00 91.56 72 MET A O 1
ATOM 544 N N . HIS A 1 73 ? -7.058 3.294 3.844 1.00 90.69 73 HIS A N 1
ATOM 545 C CA . HIS A 1 73 ? -6.453 4.415 4.574 1.00 90.69 73 HIS A CA 1
ATOM 546 C C . HIS A 1 73 ? -7.426 5.578 4.790 1.00 90.69 73 HIS A C 1
ATOM 548 O O . HIS A 1 73 ? -7.047 6.749 4.822 1.00 90.69 73 HIS A O 1
ATOM 554 N N . ASN A 1 74 ? -8.704 5.241 4.947 1.00 90.81 74 ASN A N 1
ATOM 555 C CA . ASN A 1 74 ? -9.785 6.165 5.266 1.00 90.81 74 ASN A CA 1
ATOM 556 C C . ASN A 1 74 ? -9.846 6.505 6.764 1.00 90.81 74 ASN A C 1
ATOM 558 O O . ASN A 1 74 ? -10.852 6.274 7.429 1.00 90.81 74 ASN A O 1
ATOM 562 N N . PHE A 1 75 ? -8.777 7.085 7.310 1.00 91.75 75 PHE A N 1
ATOM 563 C CA . PHE A 1 75 ? -8.670 7.440 8.733 1.00 91.75 75 PHE A CA 1
ATOM 564 C C . PHE A 1 75 ? -9.830 8.315 9.240 1.00 91.75 75 PHE A C 1
ATOM 566 O O . PHE A 1 75 ? -10.160 8.299 10.424 1.00 91.75 75 PHE A O 1
ATOM 573 N N . TRP A 1 76 ? -10.478 9.073 8.350 1.00 91.31 76 TRP A N 1
ATOM 574 C CA . TRP A 1 76 ? -11.645 9.898 8.665 1.00 91.31 76 TRP A CA 1
ATOM 575 C C . TRP A 1 76 ? -12.878 9.094 9.100 1.00 91.31 76 TRP A C 1
ATOM 577 O O . TRP A 1 76 ? -13.779 9.681 9.690 1.00 91.31 76 TRP A O 1
ATOM 587 N N . THR A 1 77 ? -12.919 7.781 8.860 1.00 91.50 77 THR A N 1
ATOM 588 C CA . THR A 1 77 ? -14.015 6.901 9.300 1.00 91.50 77 THR A CA 1
ATOM 589 C C . THR A 1 77 ? -13.741 6.213 10.640 1.00 91.50 77 THR A C 1
ATOM 591 O O . THR A 1 77 ? -14.554 5.401 11.071 1.00 91.50 77 THR A O 1
ATOM 594 N N . LEU A 1 78 ? -12.583 6.452 11.268 1.00 92.56 78 LEU A N 1
ATOM 595 C CA . LEU A 1 78 ? -12.207 5.839 12.543 1.00 92.56 78 LEU A CA 1
ATOM 596 C C . LEU A 1 78 ? -12.562 6.766 13.713 1.00 92.56 78 LEU A C 1
ATOM 598 O O . LEU A 1 78 ? -12.190 7.941 13.710 1.00 92.56 78 LEU A O 1
ATOM 602 N N . GLU A 1 79 ? -13.260 6.226 14.714 1.00 91.81 79 GLU A N 1
ATOM 603 C CA . GLU A 1 79 ? -13.649 6.953 15.934 1.00 91.81 79 GLU A CA 1
ATOM 604 C C . GLU A 1 79 ? -12.575 6.875 17.025 1.00 91.81 79 GLU A C 1
ATOM 606 O O . GLU A 1 79 ? -12.297 7.870 17.692 1.00 91.81 79 GLU A O 1
ATOM 611 N N . ASP A 1 80 ? -11.929 5.713 17.176 1.00 93.94 80 ASP A N 1
ATOM 612 C CA . ASP A 1 80 ? -10.834 5.538 18.128 1.00 93.94 80 ASP A CA 1
ATOM 613 C C . ASP A 1 80 ? -9.622 6.402 17.744 1.00 93.94 80 ASP A C 1
ATOM 615 O O . ASP A 1 80 ? -9.105 6.335 16.623 1.00 93.94 80 ASP A O 1
ATOM 619 N N . ALA A 1 81 ? -9.152 7.212 18.694 1.00 92.62 81 ALA A N 1
ATOM 620 C CA . ALA A 1 81 ? -8.109 8.204 18.455 1.00 92.62 81 ALA A CA 1
ATOM 621 C C . ALA A 1 81 ? -6.754 7.570 18.093 1.00 92.62 81 ALA A C 1
ATOM 623 O O . ALA A 1 81 ? -6.035 8.097 17.238 1.00 92.62 81 ALA A O 1
ATOM 624 N N . ALA A 1 82 ? -6.407 6.431 18.701 1.00 92.88 82 ALA A N 1
ATOM 625 C CA . ALA A 1 82 ? -5.141 5.750 18.444 1.00 92.88 82 ALA A CA 1
ATOM 626 C C . ALA A 1 82 ? -5.138 5.064 17.066 1.00 92.88 82 ALA A C 1
ATOM 628 O O . ALA A 1 82 ? -4.172 5.186 16.301 1.00 92.88 82 ALA A O 1
ATOM 629 N N . ALA A 1 83 ? -6.241 4.400 16.711 1.00 90.44 83 ALA A N 1
ATOM 630 C CA . ALA A 1 83 ? -6.439 3.795 15.400 1.00 90.44 83 ALA A CA 1
ATOM 631 C C . ALA A 1 83 ? -6.429 4.859 14.295 1.00 90.44 83 ALA A C 1
ATOM 633 O O . ALA A 1 83 ? -5.725 4.700 13.297 1.00 90.44 83 ALA A O 1
ATOM 634 N N . LYS A 1 84 ? -7.135 5.980 14.498 1.00 94.50 84 LYS A N 1
ATOM 635 C CA . LYS A 1 84 ? -7.166 7.108 13.560 1.00 94.50 84 LYS A CA 1
ATOM 636 C C . LYS A 1 84 ? -5.783 7.696 13.303 1.00 94.50 84 LYS A C 1
ATOM 638 O O . LYS A 1 84 ? -5.412 7.875 12.146 1.00 94.50 84 LYS A O 1
ATOM 643 N N . ALA A 1 85 ? -5.003 7.955 14.354 1.00 93.12 85 ALA A N 1
ATOM 644 C CA . ALA A 1 85 ? -3.648 8.487 14.213 1.00 93.12 85 ALA A CA 1
ATOM 645 C C . ALA A 1 85 ? -2.735 7.530 13.425 1.00 93.12 85 ALA A C 1
ATOM 647 O O . ALA A 1 85 ? -1.997 7.954 12.533 1.00 93.12 85 ALA A O 1
ATOM 648 N N . THR A 1 86 ? -2.824 6.228 13.709 1.00 91.25 86 THR A N 1
ATOM 649 C CA . THR A 1 86 ? -2.047 5.196 13.006 1.00 91.25 86 THR A CA 1
ATOM 650 C C . THR A 1 86 ? -2.421 5.117 11.524 1.00 91.25 86 THR A C 1
ATOM 652 O O . THR A 1 86 ? -1.544 5.088 10.659 1.00 91.25 86 THR A O 1
ATOM 655 N N . ASP A 1 87 ? -3.717 5.127 11.216 1.00 91.12 87 ASP A N 1
ATOM 656 C CA . ASP A 1 87 ? -4.241 5.076 9.848 1.00 91.12 87 ASP A CA 1
ATOM 657 C C . ASP A 1 87 ? -3.862 6.341 9.056 1.00 91.12 87 ASP A C 1
ATOM 659 O O . ASP A 1 87 ? -3.390 6.255 7.922 1.00 91.12 87 ASP A O 1
ATOM 663 N N . GLN A 1 88 ? -3.923 7.512 9.699 1.00 93.12 88 GLN A N 1
ATOM 664 C CA . GLN A 1 88 ? -3.504 8.785 9.113 1.00 93.12 88 GLN A CA 1
ATOM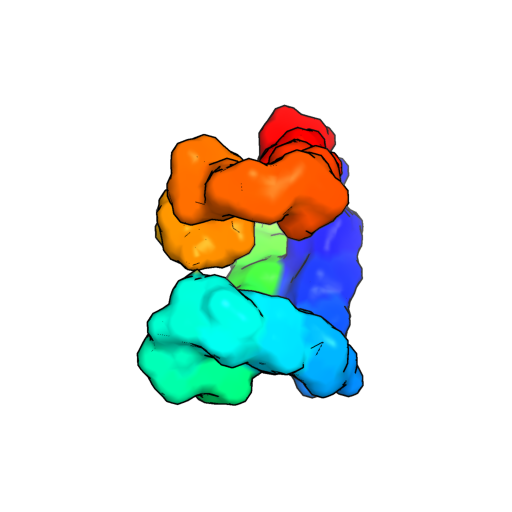 665 C C . GLN A 1 88 ? -2.009 8.790 8.755 1.00 93.12 88 GLN A C 1
ATOM 667 O O . GLN A 1 88 ? -1.631 9.285 7.693 1.00 93.12 88 GLN A O 1
ATOM 672 N N . LEU A 1 89 ? -1.139 8.195 9.582 1.00 90.25 89 LEU A N 1
ATOM 673 C CA . LEU A 1 89 ? 0.283 8.042 9.240 1.00 90.25 89 LEU A CA 1
ATOM 674 C C . LEU A 1 89 ? 0.490 7.187 7.984 1.00 90.25 89 LEU A C 1
ATOM 676 O O . LEU A 1 89 ? 1.419 7.447 7.215 1.00 90.25 89 LEU A O 1
ATOM 680 N N . MET A 1 90 ? -0.349 6.170 7.780 1.00 86.44 90 MET A N 1
ATOM 681 C CA . MET A 1 90 ? -0.301 5.314 6.596 1.00 86.44 90 MET A CA 1
ATOM 682 C C . MET A 1 90 ? -0.836 6.037 5.355 1.00 86.44 90 MET A C 1
ATOM 684 O O . MET A 1 90 ? -0.176 5.996 4.320 1.00 86.44 90 MET A O 1
ATOM 688 N N . PHE A 1 91 ? -1.928 6.796 5.476 1.00 87.50 91 PHE A N 1
ATOM 689 C CA . PHE A 1 91 ? -2.421 7.686 4.419 1.00 87.50 91 PHE A CA 1
ATOM 690 C C . PHE A 1 91 ? -1.338 8.672 3.957 1.00 87.50 91 PHE A C 1
ATOM 692 O O . PHE A 1 91 ? -1.046 8.791 2.769 1.00 87.50 91 PHE A O 1
ATOM 699 N N . MET A 1 92 ? -0.638 9.308 4.901 1.00 86.69 92 MET A N 1
ATOM 700 C CA . MET A 1 92 ? 0.443 10.242 4.574 1.00 86.69 92 MET A CA 1
ATOM 701 C C . MET A 1 92 ? 1.655 9.567 3.922 1.00 86.69 92 MET A C 1
ATOM 703 O O . MET A 1 92 ? 2.455 10.257 3.308 1.00 86.69 92 MET A O 1
ATOM 707 N N . LYS A 1 93 ? 1.849 8.243 4.046 1.00 78.38 93 LYS A N 1
ATOM 708 C CA . LYS A 1 93 ? 2.886 7.507 3.288 1.00 78.38 93 LYS A CA 1
ATOM 709 C C . LYS A 1 93 ? 2.533 7.326 1.815 1.00 78.38 93 LYS A C 1
ATOM 711 O O . LYS A 1 93 ? 3.443 7.085 1.039 1.00 78.38 93 LYS A O 1
ATOM 716 N N . ILE A 1 94 ? 1.259 7.415 1.443 1.00 74.12 94 ILE A N 1
ATOM 717 C CA . ILE A 1 94 ? 0.824 7.299 0.045 1.00 74.12 94 ILE A CA 1
ATOM 718 C C . ILE A 1 94 ? 1.036 8.614 -0.711 1.00 74.12 94 ILE A C 1
ATOM 720 O O . ILE A 1 94 ? 1.307 8.597 -1.907 1.00 74.12 94 ILE A O 1
ATOM 724 N N . LEU A 1 95 ? 0.936 9.750 -0.016 1.00 70.25 95 LEU A N 1
ATOM 725 C CA . LEU A 1 95 ? 1.029 11.088 -0.609 1.00 70.25 95 LEU A CA 1
ATOM 726 C C . LEU A 1 95 ? 2.462 11.614 -0.821 1.00 70.25 95 LEU A C 1
ATOM 728 O O . LEU A 1 95 ? 2.620 12.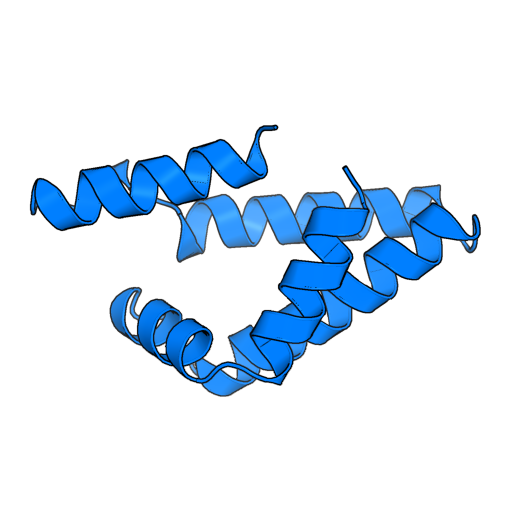705 -1.364 1.00 70.25 95 LEU A O 1
ATOM 732 N N . ARG A 1 96 ? 3.492 10.888 -0.378 1.00 62.19 96 ARG A N 1
ATOM 733 C CA . ARG A 1 96 ? 4.903 11.315 -0.392 1.00 62.19 96 ARG A CA 1
ATOM 734 C C . ARG A 1 96 ? 5.803 10.249 -0.997 1.00 62.19 96 ARG A C 1
ATOM 736 O O . ARG A 1 96 ? 6.808 10.634 -1.632 1.00 62.19 96 ARG A O 1
#

Secondary structure (DSSP, 8-state):
-HHHHHHHHHHHHH-HHHHHHHHHTT-TTHHHHHHHHHHHHHHHHHHHHHTTTHHHHHHHHHHHHHHHHHHT--GGG--SHHHHHHHHHHHHHH--

pLDDT: mean 92.41, std 5.86, range [62.19, 97.81]

Radius of gyration: 13.54 Å; chains: 1; bounding box: 26×24×40 Å